Protein AF-A0A2V6F0Y6-F1 (afdb_monomer_lite)

Radius of gyration: 15.58 Å; chains: 1; bounding box: 39×39×44 Å

Structure (mmCIF, N/CA/C/O backbone):
data_AF-A0A2V6F0Y6-F1
#
_entry.id   AF-A0A2V6F0Y6-F1
#
loop_
_atom_site.group_PDB
_atom_site.id
_atom_site.type_symbol
_atom_site.label_atom_id
_atom_site.label_alt_id
_atom_site.label_comp_id
_atom_site.label_asym_id
_atom_site.label_entity_id
_atom_site.label_seq_id
_atom_site.pdbx_PDB_ins_code
_atom_site.Cartn_x
_atom_site.Cartn_y
_atom_site.Cartn_z
_atom_site.occupancy
_atom_site.B_iso_or_equiv
_atom_site.auth_seq_id
_atom_site.auth_comp_id
_atom_site.auth_asym_id
_atom_site.auth_atom_id
_atom_site.pdbx_PDB_model_num
ATOM 1 N N . MET A 1 1 ? 19.757 -24.102 -27.506 1.00 46.12 1 MET A N 1
ATOM 2 C CA . MET A 1 1 ? 18.915 -23.174 -26.726 1.00 46.12 1 MET A CA 1
ATOM 3 C C . MET A 1 1 ? 19.009 -23.599 -25.271 1.00 46.12 1 MET A C 1
ATOM 5 O O . MET A 1 1 ? 18.405 -24.593 -24.900 1.00 46.12 1 MET A O 1
ATOM 9 N N . THR A 1 2 ? 19.874 -22.953 -24.492 1.00 44.09 2 THR A N 1
ATOM 10 C CA . THR A 1 2 ? 20.087 -23.293 -23.078 1.00 44.09 2 THR A CA 1
ATOM 11 C C . THR A 1 2 ? 18.962 -22.655 -22.269 1.00 44.09 2 THR A C 1
ATOM 13 O O . THR A 1 2 ? 18.873 -21.431 -22.224 1.00 44.09 2 THR A O 1
ATOM 16 N N . MET A 1 3 ? 18.072 -23.458 -21.681 1.00 47.06 3 MET A N 1
ATOM 17 C CA . MET A 1 3 ? 17.110 -22.943 -20.706 1.00 47.06 3 MET A CA 1
ATOM 18 C C . MET A 1 3 ? 17.859 -22.642 -19.408 1.00 47.06 3 MET A C 1
ATOM 20 O O . MET A 1 3 ? 18.357 -23.550 -18.749 1.00 47.06 3 MET A O 1
ATOM 24 N N . LEU A 1 4 ? 17.955 -21.363 -19.057 1.00 54.53 4 LEU A N 1
ATOM 25 C CA . LEU A 1 4 ? 18.276 -20.945 -17.699 1.00 54.53 4 LEU A CA 1
ATOM 26 C C . LEU A 1 4 ? 17.022 -21.151 -16.850 1.00 54.53 4 LEU A C 1
ATOM 28 O O . LEU A 1 4 ? 16.015 -20.472 -17.045 1.00 54.53 4 LEU A O 1
ATOM 32 N N . THR A 1 5 ? 17.077 -22.097 -15.921 1.00 54.75 5 THR A N 1
ATOM 33 C CA . THR A 1 5 ? 16.068 -22.233 -14.873 1.00 54.75 5 THR A CA 1
ATOM 34 C C . THR A 1 5 ? 16.235 -21.048 -13.923 1.00 54.75 5 THR A C 1
ATOM 36 O O . THR A 1 5 ? 17.192 -20.994 -13.154 1.00 54.75 5 THR A O 1
ATOM 39 N N . ALA A 1 6 ? 15.347 -20.059 -14.009 1.00 60.09 6 ALA A N 1
ATOM 40 C CA . ALA A 1 6 ? 15.306 -18.979 -13.033 1.00 60.09 6 ALA A CA 1
ATOM 41 C C . ALA A 1 6 ? 14.722 -19.530 -11.725 1.00 60.09 6 ALA A C 1
ATOM 43 O O . ALA A 1 6 ? 13.600 -20.036 -11.707 1.00 60.09 6 ALA A O 1
ATOM 44 N N . PHE A 1 7 ? 15.479 -19.450 -10.631 1.00 55.03 7 PHE A N 1
ATOM 45 C CA . PHE A 1 7 ? 14.929 -19.690 -9.301 1.00 55.03 7 PHE A CA 1
ATOM 46 C C . PHE A 1 7 ? 13.926 -18.576 -8.992 1.00 55.03 7 PHE A C 1
ATOM 48 O O . PHE A 1 7 ? 14.288 -17.400 -8.984 1.00 55.03 7 PHE A O 1
ATOM 55 N N . ALA A 1 8 ? 12.666 -18.938 -8.754 1.00 60.56 8 ALA A N 1
ATOM 56 C CA . ALA 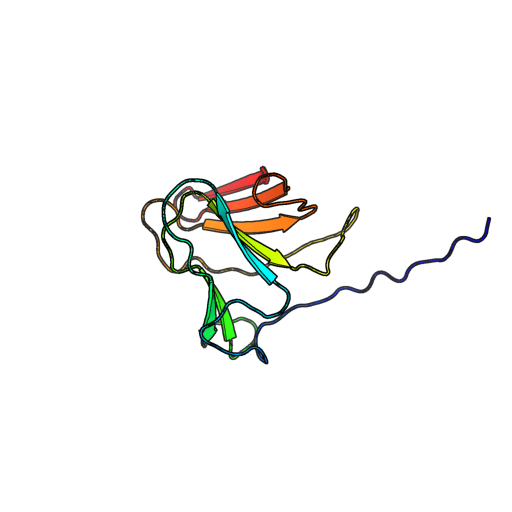A 1 8 ? 11.679 -17.997 -8.245 1.00 60.56 8 ALA A CA 1
ATOM 57 C C . ALA A 1 8 ? 12.061 -17.636 -6.801 1.00 60.56 8 ALA A C 1
ATOM 59 O O . ALA A 1 8 ? 11.973 -18.474 -5.905 1.00 60.56 8 ALA A O 1
ATOM 60 N N . SER A 1 9 ? 12.532 -16.409 -6.583 1.00 64.75 9 SER A N 1
ATOM 61 C CA . SER A 1 9 ? 12.752 -15.862 -5.245 1.00 64.75 9 SER A CA 1
ATOM 62 C C . SER A 1 9 ? 11.501 -15.097 -4.826 1.00 64.75 9 SER A C 1
ATOM 64 O O . SER A 1 9 ? 11.069 -14.186 -5.531 1.00 64.75 9 SER A O 1
ATOM 66 N N . ALA A 1 10 ? 10.896 -15.493 -3.706 1.00 76.19 10 ALA A N 1
ATOM 67 C CA . ALA A 1 10 ? 9.831 -14.722 -3.082 1.00 76.19 10 ALA A CA 1
ATOM 68 C C . ALA A 1 10 ? 10.471 -13.612 -2.236 1.00 76.19 10 ALA A C 1
ATOM 70 O O . ALA A 1 10 ? 11.031 -13.879 -1.173 1.00 76.19 10 ALA A O 1
ATOM 71 N N . GLU A 1 11 ? 10.411 -12.371 -2.715 1.00 88.44 11 GLU A N 1
ATOM 72 C CA . GLU A 1 11 ? 10.790 -11.204 -1.919 1.00 88.44 11 GLU A CA 1
ATOM 73 C C . GLU A 1 11 ? 9.645 -10.882 -0.950 1.00 88.44 11 GLU A C 1
ATOM 75 O O . GLU A 1 11 ? 8.506 -10.674 -1.363 1.00 88.44 11 GLU A O 1
ATOM 80 N N . THR A 1 12 ? 9.937 -10.846 0.350 1.00 91.56 12 THR A N 1
ATOM 81 C CA . THR A 1 12 ? 9.007 -10.317 1.355 1.00 91.56 12 THR A CA 1
ATOM 82 C C . THR A 1 12 ? 9.487 -8.941 1.771 1.00 91.56 12 THR A C 1
ATOM 84 O O . THR A 1 12 ? 10.592 -8.801 2.289 1.00 91.56 12 THR A O 1
ATOM 87 N N . ILE A 1 13 ? 8.641 -7.934 1.572 1.00 93.12 13 ILE A N 1
ATOM 88 C CA . ILE A 1 13 ? 8.937 -6.560 1.968 1.00 93.12 13 ILE A CA 1
ATOM 89 C C . ILE A 1 13 ? 8.195 -6.264 3.266 1.00 93.12 13 ILE A C 1
ATOM 91 O O . ILE A 1 13 ? 6.973 -6.395 3.340 1.00 93.12 13 ILE A O 1
ATOM 95 N N . ASN A 1 14 ? 8.944 -5.845 4.280 1.00 95.06 14 ASN A N 1
ATOM 96 C CA . ASN A 1 14 ? 8.410 -5.188 5.467 1.00 95.06 14 ASN A CA 1
ATOM 97 C C . ASN A 1 14 ? 8.906 -3.731 5.507 1.00 95.06 14 ASN A C 1
ATOM 99 O O . ASN A 1 14 ? 9.656 -3.296 4.631 1.00 95.06 14 ASN A O 1
ATOM 103 N N . PHE A 1 15 ? 8.460 -2.969 6.504 1.00 96.81 15 PHE A N 1
ATOM 104 C CA . PHE A 1 15 ? 8.792 -1.547 6.638 1.00 96.81 15 PHE A CA 1
ATOM 105 C C . PHE A 1 15 ? 9.626 -1.254 7.892 1.00 96.81 15 PHE A C 1
ATOM 107 O O . PHE A 1 15 ? 9.810 -0.091 8.257 1.00 96.81 15 PHE A O 1
ATOM 114 N N . ASP A 1 16 ? 10.122 -2.293 8.562 1.00 96.56 16 ASP A N 1
ATOM 115 C CA . ASP A 1 16 ? 10.581 -2.221 9.950 1.00 96.56 16 ASP A CA 1
ATOM 116 C C . ASP A 1 16 ? 11.846 -1.378 10.110 1.00 96.56 16 ASP A C 1
ATOM 118 O O . ASP A 1 16 ? 11.942 -0.569 11.033 1.00 96.56 16 ASP A O 1
ATOM 122 N N . ASP A 1 17 ? 12.746 -1.466 9.135 1.00 95.44 17 ASP A N 1
ATOM 123 C CA . ASP A 1 17 ? 13.993 -0.697 9.097 1.00 95.44 17 ASP A CA 1
ATOM 124 C C . ASP A 1 17 ? 13.852 0.648 8.362 1.00 95.44 17 ASP A C 1
ATOM 126 O O . ASP A 1 17 ? 14.822 1.391 8.189 1.00 95.44 17 ASP A O 1
ATOM 130 N N . MET A 1 18 ? 12.646 0.984 7.891 1.00 95.94 18 MET A N 1
ATOM 131 C CA . MET A 1 18 ? 12.425 2.193 7.103 1.00 95.94 18 MET A CA 1
ATOM 132 C C . MET A 1 18 ? 12.189 3.426 7.979 1.00 95.94 18 MET A C 1
ATOM 134 O O . MET A 1 18 ? 11.552 3.386 9.032 1.00 95.94 18 MET A O 1
ATOM 138 N N . LYS A 1 19 ? 12.687 4.574 7.507 1.00 96.50 19 LYS A N 1
ATOM 139 C CA . LYS A 1 19 ? 12.550 5.860 8.196 1.00 96.50 19 LYS A CA 1
ATOM 140 C C . LYS A 1 19 ? 11.084 6.299 8.249 1.00 96.50 19 LYS A C 1
ATOM 142 O O . LYS A 1 19 ? 10.448 6.482 7.216 1.00 96.50 19 LYS A O 1
ATOM 147 N N . THR A 1 20 ? 10.591 6.573 9.452 1.00 98.06 20 THR A N 1
ATOM 148 C CA . THR A 1 20 ? 9.231 7.077 9.677 1.00 98.06 20 THR A CA 1
ATOM 149 C C . THR A 1 20 ? 9.026 8.502 9.156 1.00 98.06 20 THR A C 1
ATOM 151 O O . THR A 1 20 ? 9.953 9.317 9.164 1.00 98.06 20 THR A O 1
ATOM 154 N N . GLY A 1 21 ? 7.785 8.836 8.798 1.00 98.06 21 GLY A N 1
ATOM 155 C CA . GLY A 1 21 ? 7.357 10.189 8.421 1.00 98.06 21 GLY A CA 1
ATOM 156 C C . GLY A 1 21 ? 7.562 10.547 6.946 1.00 98.06 21 GLY A C 1
ATOM 157 O O . GLY A 1 21 ? 7.289 11.679 6.557 1.00 98.06 21 GLY A O 1
ATOM 158 N N . ALA A 1 22 ? 8.022 9.602 6.126 1.00 96.44 22 ALA A N 1
ATOM 159 C CA . ALA A 1 22 ? 8.174 9.758 4.682 1.00 96.44 22 ALA A CA 1
ATOM 160 C C . ALA A 1 22 ? 7.687 8.495 3.952 1.00 96.44 22 ALA A C 1
ATOM 162 O O . ALA A 1 22 ? 7.616 7.433 4.578 1.00 96.44 22 ALA A O 1
ATOM 163 N N . PRO A 1 23 ? 7.347 8.578 2.653 1.00 96.31 23 PRO A N 1
ATOM 164 C CA . PRO A 1 23 ? 7.129 7.391 1.835 1.00 96.31 23 PRO A CA 1
ATOM 165 C C . PRO A 1 23 ? 8.341 6.443 1.878 1.00 96.31 23 PRO A C 1
ATOM 167 O O . PRO A 1 23 ? 9.473 6.914 2.031 1.00 96.31 23 PRO A O 1
ATOM 170 N N . PRO A 1 24 ? 8.129 5.124 1.722 1.00 94.75 24 PRO A N 1
ATOM 171 C CA . PRO A 1 24 ? 9.226 4.168 1.701 1.00 94.75 24 PRO A CA 1
ATOM 172 C C . PRO A 1 24 ? 10.237 4.469 0.586 1.00 94.75 24 PRO A C 1
ATOM 174 O O . PRO A 1 24 ? 9.877 4.789 -0.548 1.00 94.75 24 PRO A O 1
ATOM 177 N N . THR A 1 25 ? 11.527 4.352 0.905 1.00 93.25 25 THR A N 1
ATOM 178 C CA . THR A 1 25 ? 12.610 4.550 -0.068 1.00 93.25 25 THR A CA 1
ATOM 179 C C . THR A 1 25 ? 12.489 3.546 -1.211 1.00 93.25 25 THR A C 1
ATOM 181 O O . THR A 1 25 ? 12.287 2.361 -0.971 1.00 93.25 25 THR A O 1
ATOM 184 N N . GLY A 1 26 ? 12.641 4.008 -2.456 1.00 94.94 26 GLY A N 1
ATOM 185 C CA . GLY A 1 26 ? 12.494 3.153 -3.641 1.00 94.94 26 GLY A CA 1
ATOM 186 C C 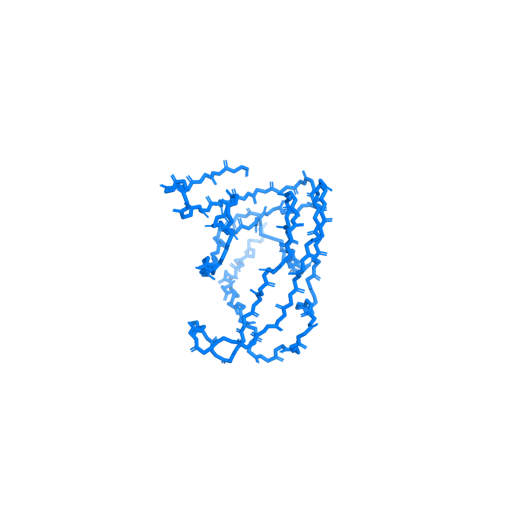. GLY A 1 26 ? 11.044 2.953 -4.091 1.00 94.94 26 GLY A C 1
ATOM 187 O O . GLY A 1 26 ? 10.792 2.121 -4.961 1.00 94.94 26 GLY A O 1
ATOM 188 N N . TRP A 1 27 ? 10.102 3.719 -3.532 1.00 96.62 27 TRP A N 1
ATOM 189 C CA . TRP A 1 27 ? 8.700 3.701 -3.933 1.00 96.62 27 TRP A CA 1
ATOM 190 C C . TRP A 1 27 ? 8.262 5.047 -4.509 1.00 96.62 27 TRP A C 1
ATOM 192 O O . TRP A 1 27 ? 8.709 6.111 -4.080 1.00 96.62 27 TRP A O 1
ATOM 202 N N . THR A 1 28 ? 7.350 4.996 -5.472 1.00 96.56 28 THR A N 1
ATOM 203 C CA . THR A 1 28 ? 6.678 6.158 -6.053 1.00 96.56 28 THR A CA 1
ATOM 204 C C . THR A 1 28 ? 5.277 6.271 -5.467 1.00 96.56 28 THR A C 1
ATOM 206 O O . THR A 1 28 ? 4.361 5.564 -5.882 1.00 96.56 28 THR A O 1
ATOM 209 N N . ALA A 1 29 ? 5.108 7.180 -4.507 1.00 97.25 29 ALA A N 1
ATOM 210 C CA . ALA A 1 29 ? 3.811 7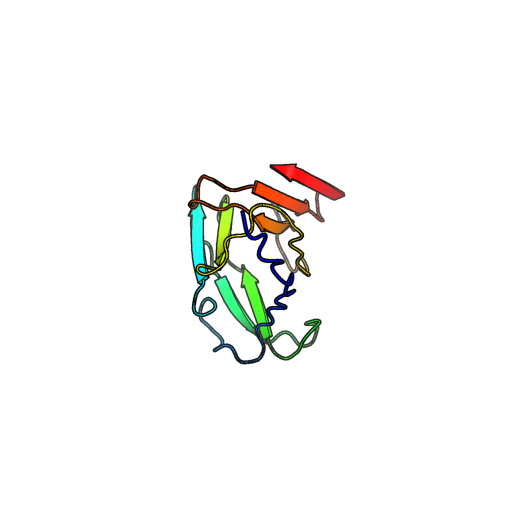.559 -3.957 1.00 97.25 29 ALA A CA 1
ATOM 211 C C . ALA A 1 29 ? 3.167 8.643 -4.833 1.00 97.25 29 ALA A C 1
ATOM 213 O O . ALA A 1 29 ? 3.757 9.700 -5.049 1.00 97.25 29 ALA A O 1
ATOM 214 N N . THR A 1 30 ? 1.964 8.391 -5.346 1.00 95.94 30 THR A N 1
ATOM 215 C CA . THR A 1 30 ? 1.265 9.306 -6.257 1.00 95.94 30 THR A CA 1
ATOM 216 C C . THR A 1 30 ? -0.257 9.137 -6.166 1.00 95.94 30 THR A C 1
ATOM 218 O O . THR A 1 30 ? -0.780 8.420 -5.308 1.00 95.94 30 THR A O 1
ATOM 221 N N . GLN A 1 31 ? -0.987 9.845 -7.020 1.00 96.56 31 GLN A N 1
ATOM 222 C CA . GLN A 1 31 ? -2.432 9.744 -7.164 1.00 96.56 31 GLN A CA 1
ATOM 223 C C . GLN A 1 31 ? -2.869 10.099 -8.585 1.00 96.56 31 GLN A C 1
ATOM 225 O O . GLN A 1 31 ? -2.148 10.777 -9.321 1.00 96.56 31 GLN A O 1
ATOM 230 N N . THR A 1 32 ? -4.097 9.730 -8.925 1.00 94.75 32 THR A N 1
ATOM 231 C CA . THR A 1 32 ? -4.856 10.338 -10.024 1.00 94.75 32 THR A CA 1
ATOM 232 C C . THR A 1 32 ? -6.156 10.936 -9.487 1.00 94.75 32 THR A C 1
ATOM 234 O O . THR A 1 32 ? -6.572 10.655 -8.359 1.00 94.75 32 THR A O 1
ATOM 237 N N . GLY A 1 33 ? -6.778 11.816 -10.273 1.00 94.38 33 GLY A N 1
ATOM 238 C CA . GLY A 1 33 ? -7.954 12.569 -9.840 1.00 94.38 33 GLY A CA 1
ATOM 239 C C . GLY A 1 33 ? -7.609 13.726 -8.900 1.00 94.38 33 GLY A C 1
ATOM 240 O O . GLY A 1 33 ? -6.557 14.356 -9.021 1.00 94.38 33 GLY A O 1
ATOM 241 N N . SER A 1 34 ? -8.523 14.036 -7.986 1.00 96.31 34 SER A N 1
ATOM 242 C CA . SER A 1 34 ? -8.439 15.189 -7.089 1.00 96.31 34 SER A CA 1
ATOM 243 C C . SER A 1 34 ? -8.047 14.791 -5.662 1.00 96.31 34 SER A C 1
ATOM 245 O O . SER A 1 34 ? -7.968 13.611 -5.315 1.00 96.31 34 SER A O 1
ATOM 247 N N . GLY A 1 35 ? -7.789 15.799 -4.825 1.00 96.75 35 GLY A N 1
ATOM 248 C CA . GLY A 1 35 ? -7.411 15.627 -3.422 1.00 96.75 35 GLY A CA 1
ATOM 249 C C . GLY A 1 35 ? -5.901 15.536 -3.213 1.00 96.75 35 GLY A C 1
ATOM 250 O O . GLY A 1 35 ? -5.114 16.002 -4.037 1.00 96.75 35 GLY A O 1
ATOM 251 N N . THR A 1 36 ? -5.480 14.979 -2.082 1.00 97.62 36 THR A N 1
ATOM 252 C CA . THR A 1 36 ? -4.068 14.824 -1.716 1.00 97.62 36 THR A CA 1
ATOM 253 C C . THR A 1 36 ? -3.851 13.528 -0.943 1.00 97.62 36 THR A C 1
ATOM 255 O O . THR A 1 36 ? -4.227 13.401 0.226 1.00 97.62 36 THR A O 1
ATOM 258 N N . ALA A 1 37 ? -3.204 12.569 -1.596 1.00 97.69 37 ALA A N 1
ATOM 259 C CA . ALA A 1 37 ? -2.707 11.343 -1.013 1.00 97.69 37 ALA A CA 1
ATOM 260 C C . ALA A 1 37 ? -1.564 11.667 -0.051 1.00 97.69 37 ALA A C 1
ATOM 262 O O . ALA A 1 37 ? -0.739 12.546 -0.300 1.00 97.69 37 ALA A O 1
ATOM 263 N N . LYS A 1 38 ? -1.507 10.934 1.057 1.00 97.94 38 LYS A N 1
ATOM 264 C CA . LYS A 1 38 ? -0.418 11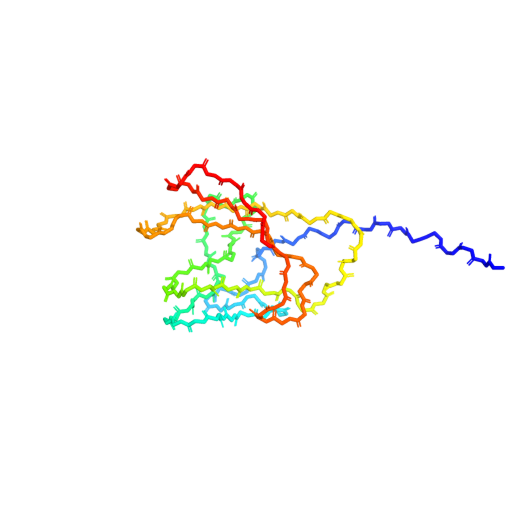.039 2.025 1.00 97.94 38 LYS A CA 1
ATOM 265 C C . LYS A 1 38 ? 0.038 9.640 2.355 1.00 97.94 38 LYS A C 1
ATOM 267 O O . LYS A 1 38 ? -0.693 8.919 3.022 1.00 97.94 38 LYS A O 1
ATOM 272 N N . TRP A 1 39 ? 1.208 9.275 1.851 1.00 98.38 39 TRP A N 1
ATOM 273 C CA . TRP A 1 39 ? 1.856 8.005 2.135 1.00 98.38 39 TRP A CA 1
ATOM 274 C C . TRP A 1 39 ? 3.041 8.251 3.058 1.00 98.38 39 TRP A C 1
ATOM 276 O O . TRP A 1 39 ? 3.863 9.124 2.783 1.00 98.38 39 TRP A O 1
ATOM 286 N N . ALA A 1 40 ? 3.130 7.499 4.146 1.00 98.50 40 ALA A N 1
ATOM 287 C CA . ALA A 1 40 ? 4.259 7.575 5.059 1.00 98.50 40 ALA A CA 1
ATOM 288 C C . ALA A 1 40 ? 4.490 6.237 5.757 1.00 98.50 40 ALA A C 1
ATOM 290 O O . ALA A 1 40 ? 3.553 5.470 5.980 1.00 98.50 40 ALA A O 1
ATOM 291 N N . ILE A 1 41 ? 5.740 5.983 6.132 1.00 98.56 41 ILE A N 1
ATOM 292 C CA . ILE A 1 41 ? 6.068 4.960 7.115 1.00 98.56 41 ILE A CA 1
ATOM 293 C C . ILE A 1 41 ? 5.682 5.473 8.503 1.00 98.56 41 ILE A C 1
ATOM 295 O O . ILE A 1 41 ? 6.114 6.551 8.921 1.00 98.56 41 ILE A O 1
ATOM 299 N N . GLU A 1 42 ? 4.868 4.707 9.219 1.00 98.38 42 GLU A N 1
ATOM 300 C CA . GLU A 1 42 ? 4.389 5.019 10.566 1.00 98.38 42 GLU A CA 1
ATOM 301 C C . GLU A 1 42 ? 4.545 3.807 11.486 1.00 98.38 42 GLU A C 1
ATOM 303 O O . GLU A 1 42 ? 4.523 2.667 11.029 1.00 98.38 42 GLU A O 1
ATOM 308 N N . LYS A 1 43 ? 4.670 4.053 12.793 1.00 98.00 43 LYS A N 1
ATOM 309 C CA . LYS A 1 43 ? 4.642 2.985 13.796 1.00 98.00 43 LYS A CA 1
ATOM 310 C C . LYS A 1 43 ? 3.216 2.464 13.968 1.00 98.00 43 LYS A C 1
ATOM 312 O O . LYS A 1 43 ? 2.296 3.263 14.140 1.00 98.00 43 LYS A O 1
ATOM 317 N N . ASP A 1 44 ? 3.044 1.148 13.994 1.00 97.12 44 ASP A N 1
ATOM 318 C CA . ASP A 1 44 ? 1.784 0.495 14.364 1.00 97.12 44 ASP A CA 1
ATOM 319 C C . ASP A 1 44 ? 2.100 -0.820 15.094 1.00 97.12 44 ASP A C 1
ATOM 321 O O . ASP A 1 44 ? 2.598 -1.774 14.507 1.00 97.12 44 ASP A O 1
ATOM 325 N N . GLU A 1 45 ? 1.796 -0.892 16.390 1.00 95.19 45 GLU A N 1
ATOM 326 C CA . GLU A 1 45 ? 2.082 -2.073 17.225 1.00 95.19 45 GLU A CA 1
ATOM 327 C C . GLU A 1 45 ? 1.285 -3.325 16.819 1.00 95.19 45 GLU A C 1
ATOM 329 O O . GLU A 1 45 ? 1.635 -4.452 17.195 1.00 95.19 45 GLU A O 1
ATOM 334 N N . SER A 1 46 ? 0.211 -3.139 16.047 1.00 95.19 46 SER A N 1
ATOM 335 C CA . SER A 1 46 ? -0.592 -4.227 15.483 1.00 95.19 46 SER A CA 1
ATOM 336 C C . SER A 1 46 ? -0.103 -4.692 14.109 1.00 95.19 46 SER A C 1
ATOM 338 O O . SER A 1 46 ? -0.740 -5.550 13.494 1.00 95.19 46 SER A O 1
ATOM 340 N N . ALA A 1 47 ? 1.008 -4.139 13.614 1.00 95.50 47 ALA A N 1
ATOM 341 C CA . ALA A 1 47 ? 1.621 -4.582 12.375 1.00 95.50 47 ALA A CA 1
ATOM 342 C C . ALA A 1 47 ? 2.003 -6.074 12.447 1.00 95.50 47 ALA A C 1
ATOM 344 O O . ALA A 1 47 ? 2.479 -6.544 13.485 1.00 95.50 47 ALA A O 1
ATOM 345 N N . PRO A 1 48 ? 1.820 -6.840 11.352 1.00 93.44 48 PRO A N 1
ATOM 346 C CA . PRO A 1 48 ? 2.195 -8.254 11.322 1.00 93.44 48 PRO A CA 1
ATOM 347 C C . PRO A 1 48 ? 3.711 -8.462 11.462 1.00 93.44 48 PRO A C 1
ATOM 349 O O . PRO A 1 48 ? 4.134 -9.503 11.956 1.00 93.44 48 PRO A O 1
ATOM 352 N N . SER A 1 49 ? 4.501 -7.473 11.038 1.00 94.81 49 SER A N 1
ATOM 353 C CA . SER A 1 49 ? 5.926 -7.316 11.332 1.00 94.81 49 SER A CA 1
ATOM 354 C C . SER A 1 49 ? 6.098 -5.942 11.973 1.00 94.81 49 SER A C 1
ATOM 356 O O . SER A 1 49 ? 5.500 -4.985 11.489 1.00 94.81 49 SER A O 1
ATOM 358 N N . ARG A 1 50 ? 6.802 -5.868 13.105 1.00 94.94 50 ARG A N 1
ATOM 359 C CA . ARG A 1 50 ? 6.968 -4.643 13.904 1.00 94.94 50 ARG A CA 1
ATOM 360 C C . ARG A 1 50 ? 8.341 -4.022 13.640 1.00 94.94 50 ARG A C 1
ATOM 362 O O . ARG A 1 50 ? 9.300 -4.782 13.510 1.00 94.94 50 ARG A O 1
ATOM 369 N N . PRO A 1 51 ? 8.487 -2.683 13.731 1.00 97.00 51 PRO A N 1
ATOM 370 C CA . PRO A 1 51 ? 7.539 -1.752 14.359 1.00 97.00 51 PRO A CA 1
ATOM 371 C C . PRO A 1 51 ? 6.674 -0.927 13.399 1.00 97.00 51 PRO A C 1
ATOM 373 O O . PRO A 1 51 ? 5.857 -0.131 13.872 1.00 97.00 51 PRO A O 1
ATOM 376 N N . ASN A 1 52 ? 6.863 -1.052 12.086 1.00 98.31 52 ASN A N 1
ATOM 377 C CA . ASN A 1 52 ? 6.396 -0.039 11.144 1.00 98.31 52 ASN A CA 1
ATOM 378 C C . ASN A 1 52 ? 5.464 -0.593 10.059 1.00 98.31 52 ASN A C 1
ATOM 380 O O . ASN A 1 52 ? 5.536 -1.749 9.650 1.00 98.31 52 ASN A O 1
ATOM 384 N N . VAL A 1 53 ? 4.632 0.293 9.514 1.00 98.00 53 VAL A N 1
ATOM 385 C CA . VAL A 1 53 ? 3.765 0.051 8.355 1.00 98.00 53 VAL A CA 1
ATOM 386 C C . VAL A 1 53 ? 3.893 1.185 7.346 1.00 98.00 53 VAL A C 1
ATOM 388 O O . VAL A 1 53 ? 4.153 2.327 7.720 1.00 98.00 53 VAL A O 1
ATOM 391 N N . MET A 1 54 ? 3.634 0.905 6.069 1.00 97.94 54 MET A N 1
ATOM 392 C CA . MET A 1 54 ? 3.277 1.949 5.111 1.00 97.94 54 MET A CA 1
ATOM 393 C C . MET A 1 54 ? 1.794 2.289 5.270 1.00 97.94 54 MET A C 1
ATOM 395 O O . MET A 1 54 ? 0.933 1.418 5.138 1.00 97.94 54 MET A O 1
ATOM 399 N N . LYS A 1 55 ? 1.490 3.562 5.517 1.00 98.00 55 LYS A N 1
ATOM 400 C CA . LYS A 1 55 ? 0.129 4.052 5.730 1.00 98.00 55 LYS A CA 1
ATOM 401 C C . LYS A 1 55 ? -0.244 5.103 4.697 1.00 98.00 55 LYS A C 1
ATOM 403 O O . LYS A 1 55 ? 0.530 6.024 4.438 1.00 98.00 55 LYS A O 1
ATOM 408 N N . GLN A 1 56 ? -1.461 4.991 4.176 1.00 98.12 56 GLN A N 1
ATOM 409 C CA . GLN A 1 56 ? -2.141 6.065 3.465 1.00 98.12 56 GLN A CA 1
ATOM 410 C C . GLN A 1 56 ? -3.083 6.779 4.451 1.00 98.12 56 GLN A C 1
ATOM 412 O O . GLN A 1 56 ? -3.897 6.128 5.102 1.00 98.12 56 GLN A O 1
ATOM 417 N N . SER A 1 57 ? -2.941 8.095 4.615 1.00 97.00 57 SER A N 1
ATOM 418 C CA . SER A 1 57 ? -3.755 8.909 5.541 1.00 97.00 57 SER A CA 1
ATOM 419 C C . SER A 1 57 ? -4.351 10.169 4.901 1.00 97.00 57 SER A C 1
ATOM 421 O O . SER A 1 57 ? -4.918 11.021 5.585 1.00 97.00 57 SER A O 1
ATOM 423 N N . GLY A 1 58 ? -4.186 10.316 3.586 1.00 96.44 58 GLY A N 1
ATOM 424 C CA . GLY A 1 58 ? -4.708 11.439 2.814 1.00 96.44 58 GLY A CA 1
ATOM 425 C C . GLY A 1 58 ? -6.072 11.132 2.202 1.00 96.44 58 GLY A C 1
ATOM 426 O O . GLY A 1 58 ? -6.492 9.982 2.148 1.00 96.44 58 GLY A O 1
ATOM 427 N N . GLN A 1 59 ? -6.732 12.149 1.659 1.00 96.69 59 GLN A N 1
ATOM 428 C CA . GLN A 1 59 ? -7.989 11.984 0.930 1.00 96.69 59 GLN A CA 1
ATOM 429 C C . GLN A 1 59 ? -7.750 12.337 -0.536 1.00 96.69 59 GLN A C 1
ATOM 431 O O . GLN A 1 59 ? -7.481 13.494 -0.854 1.00 96.69 59 GLN A O 1
ATOM 436 N N . ALA A 1 60 ? -7.806 11.343 -1.417 1.00 96.25 60 ALA A N 1
ATOM 437 C CA . ALA A 1 60 ? -7.637 11.501 -2.859 1.00 96.25 60 ALA A CA 1
ATOM 438 C C . ALA A 1 60 ? -8.506 10.485 -3.603 1.00 96.25 60 ALA A C 1
ATOM 440 O O . ALA A 1 60 ? -8.862 9.463 -3.021 1.00 96.25 60 ALA A O 1
ATOM 441 N N . THR A 1 61 ? -8.822 10.748 -4.874 1.00 95.00 61 THR A N 1
ATOM 442 C CA . THR A 1 61 ? -9.666 9.849 -5.681 1.00 95.00 61 THR A CA 1
ATOM 443 C C . THR A 1 61 ? -9.036 8.461 -5.830 1.00 95.00 61 THR A C 1
ATOM 445 O O . THR A 1 61 ? -9.682 7.467 -5.524 1.00 95.00 61 THR A O 1
ATOM 448 N N . PHE A 1 62 ? -7.765 8.391 -6.245 1.00 94.94 62 PHE A N 1
ATOM 449 C CA . PHE A 1 62 ? -7.044 7.124 -6.413 1.00 94.94 62 PHE A CA 1
ATOM 450 C C . PHE A 1 62 ? -5.607 7.237 -5.884 1.00 94.94 62 PHE A C 1
ATOM 452 O O . PHE A 1 62 ? -4.672 7.443 -6.663 1.00 94.94 62 PHE A O 1
ATOM 459 N N . PRO A 1 63 ? -5.396 7.166 -4.558 1.00 97.06 63 PRO A N 1
ATOM 460 C CA . PRO A 1 63 ? -4.056 7.152 -3.989 1.00 97.06 63 PRO A CA 1
ATOM 461 C C . PRO A 1 63 ? -3.372 5.811 -4.281 1.00 97.06 63 PRO A C 1
ATOM 463 O O . PRO A 1 63 ? -3.908 4.752 -3.962 1.00 97.06 63 PRO A O 1
ATOM 466 N N . VAL A 1 64 ? -2.159 5.851 -4.831 1.00 97.12 64 VAL A N 1
ATOM 467 C CA . VAL A 1 64 ? -1.372 4.653 -5.167 1.00 97.12 64 VAL A CA 1
ATOM 468 C C . VAL A 1 64 ? 0.086 4.820 -4.743 1.00 97.12 64 VAL A C 1
ATOM 470 O O . VAL A 1 64 ? 0.594 5.937 -4.634 1.00 97.12 64 VAL A O 1
ATOM 473 N N . CYS A 1 65 ? 0.769 3.708 -4.485 1.00 97.44 65 CYS A N 1
ATOM 474 C CA . CYS A 1 65 ? 2.187 3.695 -4.146 1.00 97.44 65 CYS A CA 1
ATOM 475 C C . CYS A 1 65 ? 2.849 2.486 -4.814 1.00 97.44 65 CYS A C 1
ATOM 477 O O . CYS A 1 65 ? 2.464 1.350 -4.543 1.00 97.44 65 CYS A O 1
ATOM 479 N N . PHE A 1 66 ? 3.807 2.725 -5.709 1.00 96.06 66 PHE A N 1
ATOM 480 C CA . PHE A 1 66 ? 4.441 1.684 -6.524 1.00 96.06 66 PHE A CA 1
ATOM 481 C C . PHE A 1 66 ? 5.865 1.409 -6.055 1.00 96.06 66 PHE A C 1
ATOM 483 O O . PHE A 1 66 ? 6.620 2.353 -5.848 1.00 96.06 66 PHE A O 1
ATOM 490 N N . LYS A 1 67 ? 6.266 0.141 -5.946 1.00 95.31 67 LYS A N 1
ATOM 491 C CA . LYS A 1 67 ? 7.678 -0.228 -5.771 1.00 95.31 67 LYS A CA 1
ATOM 492 C C . LYS A 1 67 ? 8.405 -0.124 -7.114 1.00 95.31 67 LYS A C 1
ATOM 494 O O . LYS A 1 67 ? 7.950 -0.696 -8.102 1.00 95.31 67 LYS A O 1
ATOM 499 N N . ASN A 1 68 ? 9.516 0.609 -7.159 1.00 94.00 68 ASN A N 1
ATOM 500 C CA . ASN A 1 68 ? 10.139 1.026 -8.422 1.00 94.00 68 ASN A CA 1
ATOM 501 C C . ASN A 1 68 ? 11.021 -0.046 -9.081 1.00 94.00 68 ASN A C 1
ATOM 503 O O . ASN A 1 68 ? 11.281 0.027 -10.278 1.00 94.00 68 ASN A O 1
ATOM 507 N N . ASP A 1 69 ? 11.506 -1.021 -8.318 1.00 91.44 69 ASP A N 1
ATOM 508 C CA . ASP A 1 69 ? 12.484 -2.030 -8.749 1.00 91.44 69 ASP A CA 1
ATOM 509 C C . ASP A 1 69 ? 11.853 -3.418 -8.968 1.00 91.44 69 ASP A C 1
ATOM 511 O O . ASP A 1 69 ? 12.541 -4.435 -8.969 1.00 91.44 69 ASP A O 1
ATOM 515 N N . THR A 1 70 ? 10.532 -3.474 -9.157 1.00 89.19 70 THR A N 1
ATOM 516 C CA . THR A 1 70 ? 9.779 -4.724 -9.324 1.00 89.19 70 THR A CA 1
ATOM 517 C C . THR A 1 70 ? 9.180 -4.825 -10.723 1.00 89.19 70 THR A C 1
ATOM 519 O O . THR A 1 70 ? 8.465 -3.933 -11.169 1.00 89.19 70 THR A O 1
ATOM 522 N N . ASN A 1 71 ? 9.421 -5.946 -11.410 1.00 89.25 71 ASN A N 1
ATOM 523 C CA . ASN A 1 71 ? 8.849 -6.225 -12.729 1.00 89.25 71 ASN A CA 1
ATOM 524 C C . ASN A 1 71 ? 8.361 -7.678 -12.821 1.00 89.25 71 ASN A C 1
ATOM 526 O O . ASN A 1 71 ? 9.023 -8.548 -13.389 1.00 89.25 71 ASN A O 1
ATOM 530 N N . ILE A 1 72 ? 7.198 -7.946 -12.226 1.00 89.88 72 ILE A N 1
ATOM 531 C CA . ILE A 1 72 ? 6.568 -9.269 -12.249 1.00 89.88 72 ILE A CA 1
ATOM 532 C C . ILE A 1 72 ? 5.616 -9.339 -13.440 1.00 89.88 72 ILE A C 1
ATOM 534 O O . ILE A 1 72 ? 4.582 -8.666 -13.473 1.00 89.88 72 ILE A O 1
ATOM 538 N N . LYS A 1 73 ? 5.960 -10.183 -14.419 1.00 89.81 73 LYS A N 1
ATOM 539 C CA . LYS A 1 73 ? 5.047 -10.536 -15.507 1.00 89.81 73 LYS A CA 1
ATOM 540 C C . LYS A 1 73 ? 4.112 -11.648 -15.052 1.00 89.81 73 LYS A C 1
ATOM 542 O O . LYS A 1 73 ? 2.919 -11.401 -14.930 1.00 89.81 73 LYS A O 1
ATOM 547 N N . ASP A 1 74 ? 4.641 -12.828 -14.759 1.00 90.81 74 ASP A N 1
ATOM 548 C CA . ASP A 1 74 ? 3.865 -14.008 -14.376 1.00 90.81 74 ASP A CA 1
ATOM 549 C C . ASP A 1 74 ? 4.315 -14.466 -12.982 1.00 90.81 74 ASP A C 1
ATOM 551 O O . ASP A 1 74 ? 5.515 -14.589 -12.736 1.00 90.81 74 ASP A O 1
ATOM 555 N N . GLY A 1 75 ? 3.370 -14.657 -12.057 1.00 91.00 75 GLY A N 1
ATOM 556 C CA . GLY A 1 75 ? 3.671 -15.006 -10.668 1.00 91.00 75 GLY A CA 1
ATOM 557 C C . GLY A 1 75 ? 2.595 -14.554 -9.683 1.00 91.00 75 GLY A C 1
ATOM 558 O O . GLY A 1 75 ? 1.452 -14.309 -10.067 1.00 91.00 75 GLY A O 1
ATOM 559 N N . PHE A 1 76 ? 2.988 -14.437 -8.417 1.00 92.00 76 PHE A N 1
ATOM 560 C CA . PHE A 1 76 ? 2.123 -14.035 -7.311 1.00 92.00 76 PHE A CA 1
ATOM 561 C C . PHE A 1 76 ? 2.586 -12.697 -6.736 1.00 92.00 76 PHE A C 1
ATOM 563 O O . PHE A 1 76 ? 3.786 -12.440 -6.636 1.00 92.00 76 PHE A O 1
ATOM 570 N N . VAL A 1 77 ? 1.626 -11.856 -6.354 1.00 94.19 77 VAL A N 1
ATOM 571 C CA . VAL A 1 77 ? 1.856 -10.637 -5.574 1.00 94.19 77 VAL A CA 1
ATOM 572 C C . VAL A 1 77 ? 0.799 -10.606 -4.485 1.00 94.19 77 VAL A C 1
ATOM 574 O O . VAL A 1 77 ? -0.388 -10.770 -4.762 1.00 94.19 77 VAL A O 1
ATOM 577 N N . GLU A 1 78 ? 1.230 -10.410 -3.248 1.00 94.69 78 GLU A N 1
ATOM 578 C CA . GLU A 1 78 ? 0.365 -10.467 -2.077 1.00 94.69 78 GLU A CA 1
ATOM 579 C C . GLU A 1 78 ? 0.638 -9.267 -1.178 1.00 94.69 78 GLU A C 1
ATOM 581 O O . GLU A 1 78 ? 1.754 -8.751 -1.110 1.00 94.69 78 GLU A O 1
ATOM 586 N N . VAL A 1 79 ? -0.391 -8.819 -0.465 1.00 96.06 79 VAL A N 1
ATOM 587 C CA . VAL A 1 79 ? -0.270 -7.751 0.524 1.00 96.06 79 VAL A CA 1
ATOM 588 C C . VAL A 1 79 ? -1.136 -8.078 1.730 1.00 96.06 79 VAL A C 1
ATOM 590 O O . VAL A 1 79 ? -2.241 -8.603 1.599 1.00 96.06 79 VAL A O 1
ATOM 593 N N . LYS A 1 80 ? -0.645 -7.732 2.919 1.00 96.31 80 LYS A N 1
ATOM 594 C CA . LYS A 1 80 ? -1.462 -7.655 4.130 1.00 96.31 80 LYS A CA 1
ATOM 595 C C . LYS A 1 80 ? -1.758 -6.189 4.386 1.00 96.31 80 LYS A C 1
ATOM 597 O O . LYS A 1 80 ? -0.834 -5.388 4.491 1.00 96.31 80 LYS A O 1
ATOM 602 N N . PHE A 1 81 ? -3.030 -5.839 4.495 1.00 96.25 81 PHE A N 1
ATOM 603 C CA . PHE A 1 81 ? -3.445 -4.483 4.823 1.00 96.25 81 PHE A CA 1
ATOM 604 C C . PHE A 1 81 ? -4.614 -4.514 5.808 1.00 96.25 81 PHE A C 1
ATOM 606 O O . PHE A 1 81 ? -5.278 -5.535 5.980 1.00 96.25 81 PHE A O 1
ATOM 613 N N . LYS A 1 82 ? -4.840 -3.383 6.473 1.00 95.38 82 LYS A N 1
ATOM 614 C CA . LYS A 1 82 ? -5.885 -3.199 7.478 1.00 95.38 82 LYS A CA 1
ATOM 615 C C . LYS A 1 82 ? -6.519 -1.825 7.254 1.00 95.38 82 LYS A C 1
ATOM 617 O O . LYS A 1 82 ? -5.827 -0.827 7.460 1.00 95.38 82 LYS A O 1
ATOM 622 N N . PRO A 1 83 ? -7.794 -1.739 6.844 1.00 95.56 83 PRO A N 1
ATOM 623 C CA . PRO A 1 83 ? -8.512 -0.471 6.847 1.00 95.56 83 PRO A CA 1
ATOM 624 C C . PRO A 1 83 ? -8.590 0.095 8.273 1.00 95.56 83 PRO A C 1
ATOM 626 O O . PRO A 1 83 ? -8.895 -0.636 9.213 1.00 95.56 83 PRO A O 1
ATOM 629 N N . VAL A 1 84 ? -8.277 1.382 8.444 1.00 95.12 84 VAL A N 1
ATOM 630 C CA . VAL A 1 84 ? -8.239 2.044 9.767 1.00 95.12 84 VAL A CA 1
ATOM 631 C C . VAL A 1 84 ? -9.356 3.074 9.918 1.00 95.12 84 VAL A C 1
ATOM 633 O O . VAL A 1 84 ? -9.945 3.204 10.987 1.00 95.12 84 VAL A O 1
ATOM 636 N N . ALA A 1 85 ? -9.629 3.828 8.854 1.00 93.56 85 ALA A N 1
ATOM 637 C CA . ALA A 1 85 ? -10.621 4.893 8.808 1.00 93.56 85 ALA A CA 1
ATOM 638 C C . ALA A 1 85 ? -11.045 5.142 7.351 1.00 93.56 85 ALA A C 1
ATOM 640 O O . ALA A 1 85 ? -10.438 4.600 6.429 1.00 93.56 85 ALA A O 1
ATOM 641 N N . GLY A 1 86 ? -12.062 5.982 7.163 1.00 92.75 86 GLY A N 1
ATOM 642 C CA . GLY A 1 86 ? -12.605 6.351 5.855 1.00 92.75 86 GLY A CA 1
ATOM 643 C C . GLY A 1 86 ? -14.131 6.336 5.873 1.00 92.75 86 GLY A C 1
ATOM 644 O O . GLY A 1 86 ? -14.731 5.544 6.608 1.00 92.75 86 GLY A O 1
ATOM 645 N N . LYS A 1 87 ? -14.753 7.255 5.125 1.00 92.31 87 LYS A N 1
ATOM 646 C CA . LYS A 1 87 ? -16.218 7.357 5.007 1.00 92.31 87 LYS A CA 1
ATOM 647 C C . LYS A 1 87 ? -16.705 6.922 3.633 1.00 92.31 87 LYS A C 1
ATOM 649 O O . LYS A 1 87 ? -17.732 6.268 3.539 1.00 92.31 87 LYS A O 1
ATOM 654 N N . GLU A 1 88 ? -15.971 7.317 2.602 1.00 91.56 88 GLU A N 1
ATOM 655 C CA . GLU A 1 88 ? -16.243 6.991 1.209 1.00 91.56 88 GLU A CA 1
ATOM 656 C C . GLU A 1 88 ? -15.822 5.551 0.922 1.00 91.56 88 GLU A C 1
ATOM 658 O O . GLU A 1 88 ? -16.619 4.765 0.432 1.00 91.56 88 GLU A O 1
ATOM 663 N N . ASP A 1 89 ? -14.602 5.193 1.325 1.00 93.31 89 ASP A N 1
ATOM 664 C CA . ASP A 1 89 ? -14.065 3.842 1.232 1.00 93.31 89 ASP A CA 1
ATOM 665 C C . ASP A 1 89 ? -13.291 3.489 2.503 1.00 93.31 89 ASP A C 1
ATOM 667 O O . ASP A 1 89 ? -12.585 4.322 3.077 1.00 93.31 89 ASP A O 1
ATOM 671 N N . GLN A 1 90 ? -13.365 2.219 2.900 1.00 96.12 90 GLN A N 1
ATOM 672 C CA . GLN A 1 90 ? -12.411 1.594 3.818 1.00 96.12 90 GLN A CA 1
ATOM 673 C C . GLN A 1 90 ? -11.728 0.464 3.061 1.00 96.12 90 GLN A C 1
ATOM 675 O O . GLN A 1 90 ? -11.968 -0.722 3.30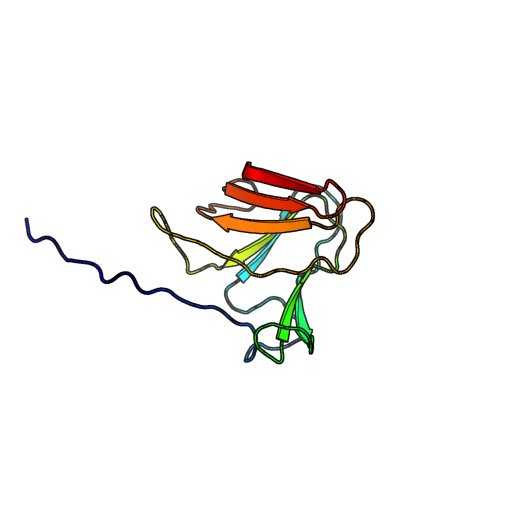0 1.00 96.12 90 GLN A O 1
ATOM 680 N N . ALA A 1 91 ? -10.927 0.863 2.076 1.00 95.75 91 ALA A N 1
ATOM 681 C CA . ALA A 1 91 ? -10.387 -0.030 1.070 1.00 95.75 91 ALA A CA 1
ATOM 682 C C . ALA A 1 91 ? -8.859 -0.034 1.042 1.00 95.75 91 ALA A C 1
ATOM 684 O O . ALA A 1 91 ? -8.185 0.899 1.477 1.00 95.75 91 ALA A O 1
ATOM 685 N N . GLY A 1 92 ? -8.325 -1.109 0.485 1.00 96.81 92 GLY A N 1
ATOM 686 C CA . GLY A 1 92 ? -6.917 -1.282 0.169 1.00 96.81 92 GLY A CA 1
ATOM 687 C C . GLY A 1 92 ? -6.762 -2.412 -0.838 1.00 96.81 92 GLY A C 1
ATOM 688 O O . GLY A 1 92 ? -7.737 -3.065 -1.216 1.00 96.81 92 GLY A O 1
ATOM 689 N N . GLY A 1 93 ? -5.546 -2.628 -1.318 1.00 97.38 93 GLY A N 1
ATOM 690 C CA . GLY A 1 93 ? -5.323 -3.611 -2.362 1.00 97.38 93 GLY A CA 1
ATOM 691 C C . GLY A 1 93 ? -3.871 -3.745 -2.765 1.00 97.38 93 GLY A C 1
ATOM 692 O O . GLY A 1 93 ? -2.993 -3.054 -2.244 1.00 97.38 93 GLY A O 1
ATOM 693 N N . VAL A 1 94 ? -3.642 -4.647 -3.710 1.00 97.62 94 VAL A N 1
ATOM 694 C CA . VAL A 1 94 ? -2.334 -4.906 -4.310 1.00 97.62 94 VAL A CA 1
ATOM 695 C C . VAL A 1 94 ? -2.358 -4.499 -5.774 1.00 97.62 94 VAL A C 1
ATOM 697 O O . VAL A 1 94 ? -3.327 -4.776 -6.480 1.00 97.62 94 VAL A O 1
ATOM 700 N N . ILE A 1 95 ? -1.285 -3.844 -6.214 1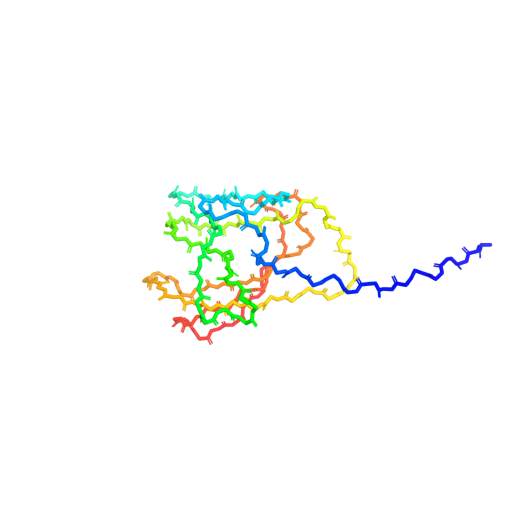.00 96.94 95 ILE A N 1
ATOM 701 C CA . ILE A 1 95 ? -1.092 -3.406 -7.594 1.00 96.94 95 ILE A CA 1
ATOM 702 C C . ILE A 1 95 ? 0.019 -4.234 -8.238 1.00 96.94 95 ILE A C 1
ATOM 704 O O . ILE A 1 95 ? 1.053 -4.472 -7.615 1.00 96.94 95 ILE A O 1
ATOM 708 N N . TRP A 1 96 ? -0.162 -4.640 -9.496 1.00 96.44 96 TRP A N 1
ATOM 709 C CA . TRP A 1 96 ? 0.875 -5.316 -10.280 1.00 96.44 96 TRP A CA 1
ATOM 710 C C . TRP A 1 96 ? 0.854 -4.896 -11.750 1.00 96.44 96 TRP A C 1
ATOM 712 O O . TRP A 1 96 ? -0.091 -4.268 -12.233 1.00 96.44 96 TRP A O 1
ATOM 722 N N . ARG A 1 97 ? 1.942 -5.236 -12.461 1.00 95.75 97 ARG A N 1
ATOM 723 C CA . ARG A 1 97 ? 2.202 -4.835 -13.859 1.00 95.75 97 ARG A CA 1
ATOM 724 C C . ARG A 1 97 ? 1.981 -3.329 -14.091 1.00 95.75 97 ARG A C 1
ATOM 726 O O . ARG A 1 97 ? 1.506 -2.922 -15.150 1.00 95.75 97 ARG A O 1
ATOM 733 N N . ALA A 1 98 ? 2.325 -2.515 -13.092 1.00 94.81 98 ALA A N 1
ATOM 734 C CA . ALA A 1 98 ? 2.214 -1.069 -13.172 1.00 94.81 98 ALA A CA 1
ATOM 735 C C . ALA A 1 98 ? 3.209 -0.509 -14.193 1.00 94.81 98 ALA A C 1
ATOM 737 O O . ALA A 1 98 ? 4.385 -0.872 -14.193 1.00 94.81 98 ALA A O 1
ATOM 738 N N . LYS A 1 99 ? 2.724 0.382 -15.056 1.00 93.88 99 LYS A N 1
ATOM 739 C CA . LYS A 1 99 ? 3.541 1.187 -15.973 1.00 93.88 99 LYS A CA 1
ATOM 740 C C . LYS A 1 99 ? 3.651 2.626 -15.482 1.00 93.88 99 LYS A C 1
ATOM 742 O O . LYS A 1 99 ? 4.727 3.208 -15.527 1.00 93.88 99 LYS A O 1
ATOM 747 N N . ASP A 1 100 ? 2.536 3.175 -15.008 1.00 92.94 100 ASP A N 1
ATOM 748 C CA . ASP A 1 100 ? 2.415 4.520 -14.452 1.00 92.94 100 ASP A CA 1
ATOM 749 C C . ASP A 1 100 ? 1.124 4.636 -13.615 1.00 92.94 100 ASP A C 1
ATOM 751 O O . ASP A 1 100 ? 0.391 3.660 -13.442 1.00 92.94 100 ASP A O 1
ATOM 755 N N . SER A 1 101 ? 0.830 5.832 -13.096 1.00 93.56 101 SER A N 1
ATOM 756 C CA . SER A 1 101 ? -0.334 6.094 -12.239 1.00 93.56 101 SER A CA 1
ATOM 757 C C . SER A 1 101 ? -1.698 5.931 -12.917 1.00 93.56 101 SER A C 1
ATOM 759 O O . SER A 1 101 ? -2.708 5.938 -12.219 1.00 93.56 101 SER A O 1
ATOM 761 N N . ASN A 1 102 ? -1.748 5.769 -14.238 1.00 94.56 102 ASN A N 1
ATOM 762 C CA . ASN A 1 102 ? -2.968 5.536 -15.009 1.00 94.56 102 ASN A CA 1
ATOM 763 C C . ASN A 1 102 ? -3.028 4.121 -15.609 1.00 94.56 102 ASN A C 1
ATOM 765 O O . ASN A 1 102 ? -4.027 3.779 -16.235 1.00 94.56 102 ASN A O 1
ATOM 769 N N . ASN A 1 103 ? -1.978 3.306 -15.458 1.00 95.94 103 ASN A N 1
ATOM 770 C CA . ASN A 1 103 ? -1.837 2.031 -16.160 1.00 95.94 103 ASN A CA 1
ATOM 771 C C . ASN A 1 103 ? -1.287 0.942 -15.232 1.00 95.94 103 ASN A C 1
ATOM 773 O O . ASN A 1 103 ? -0.070 0.778 -15.105 1.00 95.94 103 ASN A O 1
ATOM 777 N N . TYR A 1 104 ? -2.179 0.182 -14.600 1.00 96.19 104 TYR A N 1
ATOM 778 C CA . TYR A 1 104 ? -1.853 -0.931 -13.707 1.00 96.19 104 TYR A CA 1
ATOM 779 C C . TYR A 1 104 ? -3.069 -1.852 -13.522 1.00 96.19 104 TYR A C 1
ATOM 781 O O . TYR A 1 104 ? -4.183 -1.447 -13.838 1.00 96.19 104 TYR A O 1
ATOM 789 N N . TYR A 1 105 ? -2.858 -3.060 -12.991 1.00 97.25 105 TYR A N 1
ATOM 790 C CA . TYR A 1 105 ? -3.945 -3.894 -12.462 1.00 97.25 105 TYR A CA 1
ATOM 791 C C . TYR A 1 105 ? -4.018 -3.764 -10.945 1.00 97.25 105 TYR A C 1
ATOM 793 O O . TYR A 1 105 ? -2.972 -3.647 -10.296 1.00 97.25 105 TYR A O 1
ATOM 801 N N . ILE A 1 106 ? -5.219 -3.824 -10.376 1.00 97.44 106 ILE A N 1
ATOM 802 C CA . ILE A 1 106 ? -5.429 -3.794 -8.926 1.00 97.44 106 ILE A CA 1
ATOM 803 C C . ILE A 1 106 ? -6.517 -4.770 -8.486 1.00 97.44 106 ILE A C 1
ATOM 805 O O . ILE A 1 106 ? -7.639 -4.751 -8.978 1.00 97.44 106 ILE A O 1
ATOM 809 N N . ALA A 1 107 ? -6.208 -5.566 -7.467 1.00 98.19 107 ALA A N 1
ATOM 810 C CA . ALA A 1 107 ? -7.212 -6.263 -6.676 1.00 98.19 107 ALA A CA 1
ATOM 811 C C . ALA A 1 107 ? -7.478 -5.422 -5.427 1.00 98.19 107 ALA A C 1
ATOM 813 O O . ALA A 1 107 ? -6.595 -5.268 -4.577 1.00 98.19 107 ALA A O 1
ATOM 814 N N . ARG A 1 108 ? -8.678 -4.848 -5.341 1.00 97.38 108 ARG A N 1
ATOM 815 C CA . ARG A 1 108 ? -9.115 -3.969 -4.254 1.00 97.38 108 ARG A CA 1
ATOM 816 C C . ARG A 1 108 ? -10.141 -4.690 -3.401 1.00 97.38 108 ARG A C 1
ATOM 818 O O . ARG A 1 108 ? -11.131 -5.184 -3.927 1.00 97.38 108 ARG A O 1
ATOM 825 N N . ALA A 1 109 ? -9.941 -4.689 -2.093 1.00 98.12 109 ALA A N 1
ATOM 826 C CA . ALA A 1 109 ? -10.946 -5.111 -1.131 1.00 98.12 109 ALA A CA 1
ATOM 827 C C . ALA A 1 109 ? -11.448 -3.893 -0.348 1.00 98.12 109 ALA A C 1
ATOM 829 O O . ALA A 1 109 ? -10.648 -3.049 0.066 1.00 98.12 109 ALA A O 1
ATOM 830 N N . ASN A 1 110 ? -12.766 -3.797 -0.170 1.00 97.50 110 ASN A N 1
ATOM 831 C CA . ASN A 1 110 ? -13.428 -2.680 0.499 1.00 97.50 110 ASN A CA 1
ATOM 832 C C . ASN A 1 110 ? -14.323 -3.181 1.632 1.00 97.50 110 ASN A C 1
ATOM 834 O O . ASN A 1 110 ? -15.284 -3.915 1.400 1.00 97.50 110 ASN A O 1
ATOM 838 N N . ALA A 1 111 ? -14.021 -2.760 2.859 1.00 96.81 111 ALA A N 1
ATOM 839 C CA . ALA A 1 111 ? -14.756 -3.181 4.044 1.00 96.81 111 ALA A CA 1
ATOM 840 C C . ALA A 1 111 ? -16.160 -2.560 4.141 1.00 96.81 111 ALA A C 1
ATOM 842 O O . ALA A 1 111 ? -17.047 -3.195 4.705 1.00 96.81 111 ALA A O 1
ATOM 843 N N . LEU A 1 112 ? -16.384 -1.362 3.581 1.00 96.62 112 LEU A N 1
ATOM 844 C CA . LEU A 1 112 ? -17.711 -0.728 3.597 1.00 96.62 112 LEU A CA 1
ATOM 845 C C . LEU A 1 112 ? -18.671 -1.380 2.600 1.00 96.62 112 LEU A C 1
ATOM 847 O O . LEU A 1 112 ? -19.852 -1.539 2.892 1.00 96.62 112 LEU A O 1
ATOM 851 N N . GLU A 1 113 ? -18.157 -1.773 1.437 1.00 96.06 113 GLU A N 1
ATOM 852 C CA . GLU A 1 113 ? -18.948 -2.424 0.388 1.00 96.06 113 GLU A CA 1
ATOM 853 C C . GLU A 1 113 ? -18.998 -3.954 0.539 1.00 96.06 113 GLU A C 1
ATOM 855 O O . GLU A 1 113 ? -19.792 -4.609 -0.133 1.00 96.06 113 GLU A O 1
ATOM 860 N N . GLY A 1 114 ? -18.151 -4.540 1.393 1.00 97.00 114 GLY A N 1
ATOM 861 C CA . GLY A 1 114 ? -18.081 -5.987 1.605 1.00 97.00 114 GLY A CA 1
ATOM 862 C C . GLY A 1 114 ? -17.647 -6.766 0.360 1.00 97.00 114 GLY A C 1
ATOM 863 O O . GLY A 1 114 ? -18.111 -7.886 0.147 1.00 97.00 114 GLY A O 1
ATOM 864 N N . ASN A 1 115 ? -16.792 -6.179 -0.482 1.00 97.62 115 ASN A N 1
ATOM 865 C CA . ASN A 1 115 ? -16.428 -6.740 -1.782 1.00 97.62 115 ASN A CA 1
ATOM 866 C C . ASN A 1 115 ? -14.910 -6.856 -1.994 1.00 97.62 115 ASN A C 1
ATOM 868 O O . ASN A 1 115 ? -14.096 -6.241 -1.298 1.00 97.62 115 ASN A O 1
ATOM 872 N N . VAL A 1 116 ? -14.556 -7.663 -2.996 1.00 97.88 116 VAL A N 1
ATOM 873 C CA . VAL A 1 116 ? -13.224 -7.716 -3.602 1.00 97.88 116 VAL A CA 1
ATOM 874 C C . VAL A 1 116 ? -13.410 -7.610 -5.109 1.00 97.88 116 VAL A C 1
ATOM 876 O O . VAL A 1 116 ? -14.136 -8.412 -5.695 1.00 97.88 116 VAL A O 1
ATOM 879 N N . VAL A 1 117 ? -12.788 -6.612 -5.731 1.00 97.94 117 VAL A N 1
ATOM 880 C CA . VAL A 1 117 ? -12.957 -6.301 -7.154 1.00 97.94 117 VAL A CA 1
ATOM 881 C C . VAL A 1 117 ? -11.593 -6.175 -7.823 1.00 97.94 117 VAL A C 1
ATOM 883 O O . VAL A 1 117 ? -10.659 -5.609 -7.253 1.00 97.94 117 VAL A O 1
ATOM 886 N N . LEU A 1 118 ? -11.491 -6.720 -9.034 1.00 97.62 118 LEU A N 1
ATOM 887 C CA . LEU A 1 118 ? -10.343 -6.573 -9.921 1.00 97.62 118 LEU A CA 1
ATOM 888 C C . LEU A 1 118 ? -10.616 -5.446 -10.922 1.00 97.62 118 LEU A C 1
ATOM 890 O O . LEU A 1 118 ? -11.642 -5.489 -11.603 1.00 97.62 118 LEU A O 1
ATOM 894 N N . TYR A 1 119 ? -9.687 -4.496 -11.023 1.00 93.88 119 TYR A N 1
ATOM 895 C CA . TYR A 1 119 ? -9.647 -3.459 -12.056 1.00 93.88 119 TYR A CA 1
ATOM 896 C C . TYR A 1 119 ? -8.360 -3.563 -12.878 1.00 93.88 119 TYR A C 1
ATOM 898 O O . TYR A 1 119 ? -7.312 -3.947 -12.301 1.00 93.88 119 TYR A O 1
#

Foldseek 3Di:
DDDDDDDDDDDDDDCAPADWPQAGPQKDKDADADWDWDWTWDADPPDPDDGTDTDTDTDGPGTDMGRNPDADDDDDDDDDDFQDDDDVWSKDWDWHPDPDNVDTWIFMDTPVVRDTDID

pLDDT: mean 92.3, std 11.43, range [44.09, 98.56]

Sequence (119 aa):
MTMLTAFASAETINFDDMKTGAPPTGWTATQTGSGTAKWAIEKDESAPSRPNVMKQSGQATFPVCFKNDTNIKDGFVEVKFKPVAGKEDQAGGVIWRAKDSNNYYIARANALEGNVVLY

Secondary structure (DSSP, 8-state):
----------PPP--TTSPTTSPPTTEEEEEEEEEE--EEEEE-TT-SSSSEEEEE-SEEEEEEEEETT---SSS-----------SS--EEEEEEEEEETTEEEEEEEETTTTEEEE-